Protein AF-A0AAI9T462-F1 (afdb_monomer_lite)

Foldseek 3Di:
DEDAACVVVVVVVVCCVVVVDVDYHYHHPDPLVVLLVVCCVPVVVVVVPDDDDDPVRLVVVLVPDDPPSNSNSVLVNCQVVPDVRDDDPDPDPPPCPPVVVVVVVVVD

Secondary structure (DSSP, 8-state):
-EESS-TT-HHHHHHHHTTS-S--EE--S-HHHHHHHHHHHHH-TTTT----SSHHHHHHHHHHS-STTHHHHHHHHHHHHSGGG---S---TTTGGGHHHHHHHTT-

Sequence (108 aa):
MINLFAGSAAIGLRLMFNDKVDEVILNDINSDLMTFWNDVKTNNIINKYPKFNSVEEAKNIYNSLPKFGKKGWETLFQNRLGWSGRENTTFSITRYELKYYDCLERVK

Radius of gyration: 15.94 Å; chains: 1; bounding box: 31×38×43 Å

Organism: NCBI:txid570509

pLDDT: mean 73.66, std 17.86, range [35.88, 97.38]

InterPro domains:
  IPR012327 D12 class N6 adenine-specific DNA methyltransferase [PF02086] (2-60)
  IPR029063 S-adenosyl-L-methionine-dependent methyltransferase superfamily [SSF53335] (4-87)

Structure (mmCIF, N/CA/C/O backbone):
data_AF-A0AAI9T462-F1
#
_entry.id   AF-A0AAI9T462-F1
#
loop_
_atom_site.group_PDB
_atom_site.id
_atom_site.type_symbol
_atom_site.label_atom_id
_atom_site.label_alt_id
_atom_site.label_comp_id
_atom_site.label_asym_id
_atom_site.label_entity_id
_atom_site.label_seq_id
_atom_site.pdbx_PDB_ins_code
_atom_site.Cartn_x
_atom_site.Cartn_y
_atom_site.Cartn_z
_atom_site.occupancy
_atom_site.B_iso_or_equiv
_atom_site.auth_seq_id
_atom_site.auth_comp_id
_atom_site.auth_asym_id
_atom_site.auth_atom_id
_atom_site.pdbx_PDB_model_num
ATOM 1 N N . MET A 1 1 ? 8.143 -3.848 -17.698 1.00 89.75 1 MET A N 1
ATOM 2 C CA . MET A 1 1 ? 8.595 -2.460 -17.411 1.00 89.75 1 MET A CA 1
ATOM 3 C C . MET A 1 1 ? 9.387 -2.446 -16.116 1.00 89.75 1 MET A C 1
ATOM 5 O O . MET A 1 1 ? 8.975 -3.112 -15.179 1.00 89.75 1 MET A O 1
ATOM 9 N N . ILE A 1 2 ? 10.466 -1.665 -16.040 1.00 91.38 2 ILE A N 1
ATOM 10 C CA . ILE A 1 2 ? 11.197 -1.408 -14.788 1.00 91.38 2 ILE A CA 1
ATOM 11 C C . ILE A 1 2 ? 10.910 0.033 -14.353 1.00 91.38 2 ILE A C 1
ATOM 13 O O . ILE A 1 2 ? 11.092 0.952 -15.150 1.00 91.38 2 ILE A O 1
ATOM 17 N N . ASN A 1 3 ? 10.453 0.234 -13.115 1.00 87.62 3 ASN A N 1
ATOM 18 C CA . ASN A 1 3 ? 10.253 1.555 -12.521 1.00 87.62 3 ASN A CA 1
ATOM 19 C C . ASN A 1 3 ? 11.173 1.724 -11.305 1.00 87.62 3 ASN A C 1
ATOM 21 O O . ASN A 1 3 ? 10.934 1.112 -10.268 1.00 87.62 3 ASN A O 1
ATOM 25 N N . LEU A 1 4 ? 12.228 2.530 -11.455 1.00 90.31 4 LEU A N 1
ATOM 26 C CA . LEU A 1 4 ? 13.276 2.723 -10.442 1.00 90.31 4 LEU A CA 1
ATOM 27 C C . LEU A 1 4 ? 12.892 3.698 -9.318 1.00 90.31 4 LEU A C 1
ATOM 29 O O . LEU A 1 4 ? 13.564 3.724 -8.291 1.00 90.31 4 LEU A O 1
ATOM 33 N N . PHE A 1 5 ? 11.836 4.484 -9.534 1.00 89.25 5 PHE A N 1
ATOM 34 C CA . PHE A 1 5 ? 11.290 5.457 -8.590 1.00 89.25 5 PHE A CA 1
ATOM 35 C C . PHE A 1 5 ? 9.779 5.255 -8.547 1.00 89.25 5 PHE A C 1
ATOM 37 O O . PHE A 1 5 ? 9.002 6.026 -9.118 1.00 89.25 5 PHE A O 1
ATOM 44 N N . ALA A 1 6 ? 9.377 4.121 -7.976 1.00 86.44 6 ALA A N 1
ATOM 45 C CA . ALA A 1 6 ? 8.010 3.647 -8.048 1.00 86.44 6 ALA A CA 1
ATOM 46 C C . ALA A 1 6 ? 7.015 4.662 -7.483 1.00 86.44 6 ALA A C 1
ATOM 48 O O . ALA A 1 6 ? 5.975 4.877 -8.112 1.00 86.44 6 ALA A O 1
ATOM 49 N N . GLY A 1 7 ? 7.311 5.282 -6.336 1.00 86.75 7 GLY A N 1
ATOM 50 C CA . GLY A 1 7 ? 6.347 6.107 -5.615 1.00 86.75 7 GLY A CA 1
ATOM 51 C C . GLY A 1 7 ? 4.999 5.381 -5.478 1.00 86.75 7 GLY A C 1
ATOM 52 O O . GLY A 1 7 ? 4.917 4.231 -5.045 1.00 86.75 7 GLY A O 1
ATOM 53 N N . SER A 1 8 ? 3.924 6.008 -5.959 1.00 83.44 8 SER A N 1
ATOM 54 C CA . SER A 1 8 ? 2.576 5.414 -5.988 1.00 83.44 8 SER A CA 1
ATOM 55 C C . SER A 1 8 ? 2.368 4.303 -7.031 1.00 83.44 8 SER A C 1
ATOM 57 O O . SER A 1 8 ? 1.259 3.792 -7.166 1.00 83.44 8 SER A O 1
ATOM 59 N N . ALA A 1 9 ? 3.397 3.950 -7.804 1.00 89.81 9 ALA A N 1
ATOM 60 C CA . ALA A 1 9 ? 3.384 2.990 -8.908 1.00 89.81 9 ALA A CA 1
ATOM 61 C C . ALA A 1 9 ? 2.362 3.290 -10.023 1.00 89.81 9 ALA A C 1
ATOM 63 O O . ALA A 1 9 ? 2.117 2.436 -10.877 1.00 89.81 9 ALA A O 1
ATOM 64 N N . ALA A 1 10 ? 1.799 4.505 -10.066 1.00 89.19 10 ALA A N 1
ATOM 65 C CA . ALA A 1 10 ? 0.671 4.856 -10.931 1.00 89.19 10 ALA A CA 1
ATOM 66 C C . ALA A 1 10 ? 0.907 4.522 -12.413 1.00 89.19 10 ALA A C 1
ATOM 68 O O . ALA A 1 10 ? 0.046 3.929 -13.061 1.00 89.19 10 ALA A O 1
ATOM 69 N N . ILE A 1 11 ? 2.085 4.856 -12.951 1.00 91.88 11 ILE A N 1
ATOM 70 C CA . ILE A 1 11 ? 2.417 4.567 -14.352 1.00 91.88 11 ILE A CA 1
ATOM 71 C C . ILE A 1 11 ? 2.557 3.063 -14.619 1.00 91.88 11 ILE A C 1
ATOM 73 O O . ILE A 1 11 ? 2.065 2.579 -15.636 1.00 91.88 11 ILE A O 1
ATOM 77 N N . GLY A 1 12 ? 3.170 2.322 -13.692 1.00 89.31 12 GLY A N 1
ATOM 78 C CA . GLY A 1 12 ? 3.346 0.877 -13.809 1.00 89.31 12 GLY A CA 1
ATOM 79 C C . GLY A 1 12 ? 2.000 0.160 -13.803 1.00 89.31 12 GLY A C 1
ATOM 80 O O . GLY A 1 12 ? 1.697 -0.589 -14.728 1.00 89.31 12 GLY A O 1
ATOM 81 N N . LEU A 1 13 ? 1.152 0.473 -12.821 1.00 89.56 13 LEU A N 1
ATOM 82 C CA . LEU A 1 13 ? -0.200 -0.079 -12.719 1.00 89.56 13 LEU A CA 1
ATOM 83 C C . LEU A 1 13 ? -1.060 0.285 -13.931 1.00 89.56 13 LEU A C 1
ATOM 85 O O . LEU A 1 13 ? -1.756 -0.572 -14.466 1.00 89.56 13 LEU A O 1
ATOM 89 N N . ARG A 1 14 ? -0.981 1.531 -14.417 1.00 91.44 14 ARG A N 1
ATOM 90 C CA . ARG A 1 14 ? -1.711 1.947 -15.621 1.00 91.44 14 ARG A CA 1
ATOM 91 C C . ARG A 1 14 ? -1.306 1.124 -16.839 1.00 91.44 14 ARG A C 1
ATOM 93 O O . ARG A 1 14 ? -2.178 0.746 -17.612 1.00 91.44 14 ARG A O 1
ATOM 100 N N . LEU A 1 15 ? -0.015 0.884 -17.050 1.00 92.00 15 LEU A N 1
ATOM 101 C CA . LEU A 1 15 ? 0.444 0.094 -18.193 1.00 92.00 15 LEU A CA 1
ATOM 102 C C . LEU A 1 15 ? 0.034 -1.374 -18.062 1.00 92.00 15 LEU A C 1
ATOM 104 O O . LEU A 1 15 ? -0.413 -1.954 -19.047 1.00 92.00 15 LEU A O 1
ATOM 108 N N . MET A 1 16 ? 0.130 -1.935 -16.855 1.00 90.38 16 MET A N 1
ATOM 109 C CA . MET A 1 16 ? -0.288 -3.307 -16.567 1.00 90.38 16 MET A CA 1
ATOM 110 C C . MET A 1 16 ? -1.791 -3.504 -16.814 1.00 90.38 16 MET A C 1
ATOM 112 O O . MET A 1 16 ? -2.169 -4.396 -17.555 1.00 90.38 16 MET A O 1
ATOM 116 N N . PHE A 1 17 ? -2.655 -2.634 -16.280 1.00 91.06 17 PHE A N 1
ATOM 117 C CA . PHE A 1 17 ? -4.115 -2.753 -16.438 1.00 91.06 17 PHE A CA 1
ATOM 118 C C . PHE A 1 17 ? -4.646 -2.421 -17.838 1.00 91.06 17 PHE A C 1
ATOM 120 O O . PHE A 1 17 ? -5.830 -2.606 -18.093 1.00 91.06 17 PHE A O 1
ATOM 127 N N . ASN A 1 18 ? -3.805 -1.894 -18.728 1.00 95.38 18 ASN A N 1
ATOM 128 C CA . ASN A 1 18 ? -4.156 -1.663 -20.131 1.00 95.38 18 ASN A CA 1
ATOM 129 C C . ASN A 1 18 ? -3.457 -2.660 -21.068 1.00 95.38 18 ASN A C 1
ATOM 131 O O . ASN A 1 18 ? -3.298 -2.354 -22.255 1.00 95.38 18 ASN A O 1
ATOM 135 N N . ASP A 1 19 ? -2.965 -3.779 -20.526 1.00 95.56 19 ASP A N 1
ATOM 136 C CA . ASP A 1 19 ? -2.277 -4.846 -21.260 1.00 95.5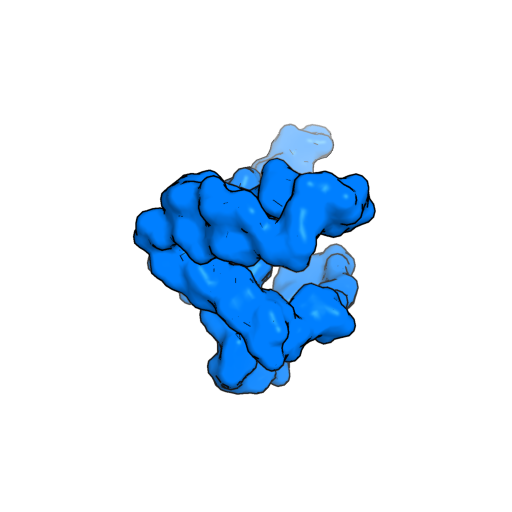6 19 ASP A CA 1
ATOM 137 C C . ASP A 1 19 ? -1.135 -4.317 -22.149 1.00 95.56 19 ASP A C 1
ATOM 139 O O . ASP A 1 19 ? -0.872 -4.805 -23.247 1.00 95.56 19 ASP A O 1
ATOM 143 N N . LYS A 1 20 ? -0.469 -3.239 -21.707 1.00 97.38 20 LYS A N 1
ATOM 144 C CA . LYS A 1 20 ? 0.677 -2.644 -22.418 1.00 97.38 20 LYS A CA 1
ATOM 145 C C . LYS A 1 20 ? 1.999 -3.280 -22.017 1.00 97.38 20 LYS A C 1
ATOM 147 O O . LYS A 1 20 ? 2.991 -3.080 -22.712 1.00 97.38 20 LYS A O 1
ATOM 152 N N . VAL A 1 21 ? 2.023 -3.976 -20.883 1.00 94.00 21 VAL A N 1
ATOM 153 C CA . VAL A 1 21 ? 3.180 -4.695 -20.346 1.00 94.00 21 VAL A CA 1
ATOM 154 C C . VAL A 1 21 ? 2.697 -5.938 -19.608 1.00 94.00 21 VAL A C 1
ATOM 156 O O . VAL A 1 21 ? 1.708 -5.863 -18.885 1.00 94.00 21 VAL A O 1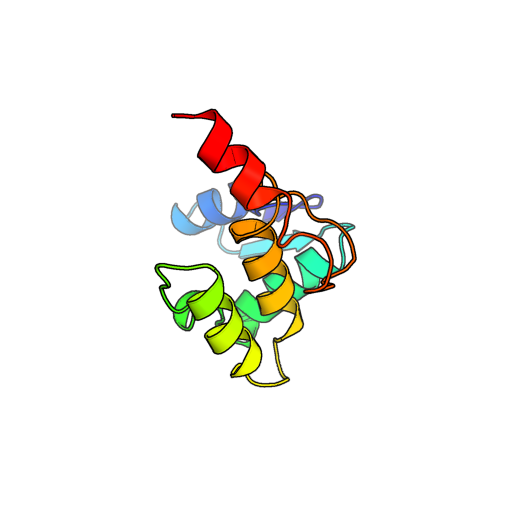
ATOM 159 N N . ASP A 1 22 ? 3.434 -7.039 -19.735 1.00 94.50 22 ASP A N 1
ATOM 160 C CA . ASP A 1 22 ? 3.105 -8.298 -19.047 1.00 94.50 22 ASP A CA 1
ATOM 161 C C . ASP A 1 22 ? 3.508 -8.273 -17.565 1.00 94.50 22 ASP A C 1
ATOM 163 O O . ASP A 1 22 ? 2.864 -8.870 -16.708 1.00 94.50 22 ASP A O 1
ATOM 167 N N . GLU A 1 23 ? 4.585 -7.548 -17.249 1.00 92.25 23 GLU A N 1
ATOM 168 C CA . GLU A 1 23 ? 5.133 -7.452 -15.899 1.00 92.25 23 GLU A CA 1
ATOM 169 C C . GLU A 1 23 ? 5.650 -6.039 -15.598 1.00 92.25 23 GLU A C 1
ATOM 171 O O . GLU A 1 23 ? 6.201 -5.334 -16.459 1.00 92.25 23 GLU A O 1
ATOM 176 N N . VAL A 1 24 ? 5.511 -5.632 -14.335 1.00 90.56 24 VAL A N 1
ATOM 177 C CA . VAL A 1 24 ? 6.109 -4.415 -13.781 1.00 90.56 24 VAL A CA 1
ATOM 178 C C . VAL A 1 24 ? 7.017 -4.788 -12.617 1.00 90.56 24 VAL A C 1
ATOM 180 O O . VAL A 1 24 ? 6.572 -5.369 -11.630 1.00 90.56 24 VAL A O 1
ATOM 183 N N . ILE A 1 25 ? 8.280 -4.386 -12.715 1.00 92.19 25 ILE A N 1
ATOM 184 C CA . ILE A 1 25 ? 9.265 -4.477 -11.641 1.00 92.19 25 ILE A CA 1
ATOM 185 C C . ILE A 1 25 ? 9.346 -3.098 -10.986 1.00 92.19 25 ILE A C 1
ATOM 187 O O . ILE A 1 25 ? 9.715 -2.117 -11.639 1.00 92.19 25 ILE A O 1
ATOM 191 N N . LEU A 1 26 ? 8.960 -3.021 -9.712 1.00 91.62 26 LEU A N 1
ATOM 192 C CA . LEU A 1 26 ? 8.992 -1.796 -8.915 1.00 91.62 26 LEU A CA 1
ATOM 193 C C . LEU A 1 26 ? 10.244 -1.766 -8.043 1.00 91.62 26 LEU A C 1
ATOM 195 O O . LEU A 1 26 ? 10.569 -2.753 -7.386 1.00 91.62 26 LEU A O 1
ATOM 199 N N . ASN A 1 27 ? 10.901 -0.615 -8.011 1.00 90.88 27 ASN A N 1
ATOM 200 C CA . ASN A 1 27 ? 11.958 -0.298 -7.071 1.00 90.88 27 ASN A CA 1
ATOM 201 C C . ASN A 1 27 ? 11.771 1.136 -6.565 1.00 90.88 27 ASN A C 1
ATOM 203 O O . ASN A 1 27 ? 11.250 1.996 -7.278 1.00 90.88 27 ASN A O 1
ATOM 207 N N . ASP A 1 28 ? 12.193 1.381 -5.334 1.00 91.81 28 ASP A N 1
ATOM 208 C CA . ASP A 1 28 ? 12.203 2.703 -4.726 1.00 91.81 28 ASP A CA 1
ATOM 209 C C . ASP A 1 28 ? 13.254 2.732 -3.613 1.00 91.81 28 ASP A C 1
ATOM 211 O O . ASP A 1 28 ? 13.548 1.705 -2.997 1.00 91.81 28 ASP A O 1
ATOM 215 N N . ILE A 1 29 ? 13.825 3.907 -3.349 1.00 90.56 29 ILE A N 1
ATOM 216 C CA . ILE A 1 29 ? 14.759 4.084 -2.233 1.00 90.56 29 ILE A CA 1
ATOM 217 C C . ILE A 1 29 ? 14.035 3.994 -0.884 1.00 90.56 29 ILE A C 1
ATOM 219 O O . ILE A 1 29 ? 14.647 3.649 0.128 1.00 90.56 29 ILE A O 1
ATOM 223 N N . ASN A 1 30 ? 12.731 4.287 -0.859 1.00 85.31 30 ASN A N 1
ATOM 224 C CA . ASN A 1 30 ? 11.924 4.171 0.342 1.00 85.31 30 ASN A CA 1
ATOM 225 C C . ASN A 1 30 ? 11.596 2.696 0.644 1.00 85.31 30 ASN A C 1
ATOM 227 O O . ASN A 1 30 ? 10.743 2.068 0.013 1.00 85.31 30 ASN A O 1
ATOM 231 N N . SER A 1 31 ? 12.254 2.151 1.666 1.00 85.38 31 SER A N 1
ATOM 232 C CA . SER A 1 31 ? 12.072 0.766 2.106 1.00 85.38 31 SER A CA 1
ATOM 233 C C . SER A 1 31 ? 10.698 0.488 2.728 1.00 85.38 31 SER A C 1
ATOM 235 O O . SER A 1 31 ? 10.214 -0.644 2.635 1.00 85.38 31 SER A O 1
ATOM 237 N N . ASP A 1 32 ? 10.033 1.486 3.315 1.00 82.75 32 ASP A N 1
ATOM 238 C CA . ASP A 1 32 ? 8.675 1.350 3.856 1.00 82.75 32 ASP A CA 1
ATOM 239 C C . ASP A 1 32 ? 7.662 1.218 2.717 1.00 82.75 32 ASP A C 1
ATOM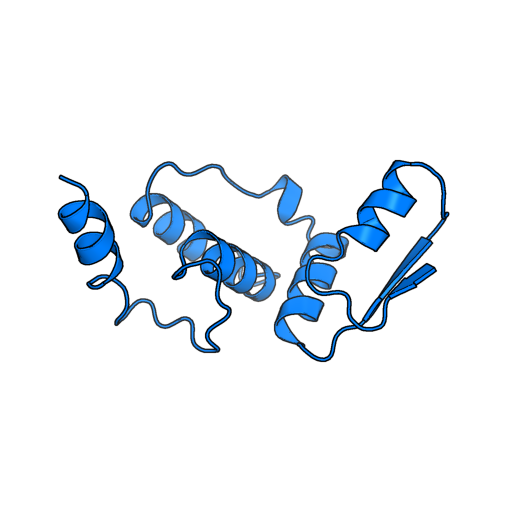 241 O O . ASP A 1 32 ? 6.815 0.324 2.734 1.00 82.75 32 ASP A O 1
ATOM 245 N N . LEU A 1 33 ? 7.816 2.036 1.674 1.00 84.12 33 LEU A N 1
ATOM 246 C CA . LEU A 1 33 ? 7.029 1.933 0.448 1.00 84.12 33 LEU A CA 1
ATOM 247 C C . LEU A 1 33 ? 7.254 0.587 -0.251 1.00 84.12 33 LEU A C 1
ATOM 249 O O . LEU A 1 33 ? 6.297 -0.055 -0.690 1.00 84.12 33 LEU A O 1
ATOM 253 N N . MET A 1 34 ? 8.502 0.116 -0.318 1.00 88.50 34 MET A N 1
ATOM 254 C CA . MET A 1 34 ? 8.772 -1.198 -0.896 1.00 88.50 34 MET A CA 1
ATOM 255 C C . MET A 1 34 ? 8.194 -2.341 -0.062 1.00 88.50 34 MET A C 1
ATOM 257 O O . MET A 1 34 ? 7.683 -3.309 -0.628 1.00 88.50 34 MET A O 1
ATOM 261 N N . THR A 1 35 ? 8.200 -2.212 1.266 1.00 87.12 35 THR A N 1
ATOM 262 C CA . THR A 1 35 ? 7.526 -3.160 2.164 1.00 87.12 35 THR A CA 1
ATOM 263 C C . THR A 1 35 ? 6.023 -3.176 1.900 1.00 87.12 35 THR A C 1
ATOM 265 O O . THR A 1 35 ? 5.451 -4.253 1.743 1.00 87.12 35 THR A O 1
ATOM 268 N N . PHE A 1 36 ? 5.396 -2.003 1.761 1.00 85.81 36 PHE A N 1
ATOM 269 C CA . PHE A 1 36 ? 3.984 -1.887 1.403 1.00 85.81 36 PHE A CA 1
ATOM 270 C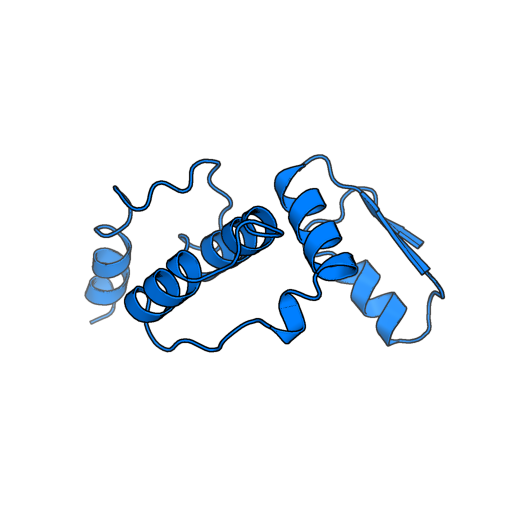 C . PHE A 1 36 ? 3.666 -2.617 0.095 1.00 85.81 36 PHE A C 1
ATOM 272 O O . PHE A 1 36 ? 2.771 -3.459 0.079 1.00 85.81 36 PHE A O 1
ATOM 279 N N . TRP A 1 37 ? 4.414 -2.371 -0.984 1.00 88.19 37 TRP A N 1
ATOM 280 C CA . TRP A 1 37 ? 4.179 -3.057 -2.260 1.00 88.19 37 TRP A CA 1
ATOM 281 C C . TRP A 1 37 ? 4.357 -4.576 -2.161 1.00 88.19 37 TRP A C 1
ATOM 283 O O . TRP A 1 37 ? 3.578 -5.330 -2.751 1.00 88.19 37 TRP A O 1
ATOM 293 N N . ASN A 1 38 ? 5.327 -5.041 -1.371 1.00 88.56 38 ASN A N 1
ATOM 294 C CA . ASN A 1 38 ? 5.505 -6.468 -1.119 1.00 88.56 38 ASN A CA 1
ATOM 295 C C . ASN A 1 38 ? 4.333 -7.062 -0.329 1.00 88.56 38 ASN A C 1
ATOM 297 O O . ASN A 1 38 ? 3.870 -8.155 -0.653 1.00 88.56 38 ASN A O 1
ATOM 301 N N . ASP A 1 39 ? 3.809 -6.346 0.664 1.00 85.75 39 ASP A N 1
ATOM 302 C CA . ASP A 1 39 ? 2.635 -6.760 1.435 1.00 85.75 39 ASP A CA 1
ATOM 303 C C . ASP A 1 39 ? 1.357 -6.762 0.583 1.00 85.75 39 ASP A C 1
ATOM 305 O O . ASP A 1 39 ? 0.534 -7.671 0.705 1.00 85.75 39 ASP A O 1
ATOM 309 N N . VAL A 1 40 ? 1.199 -5.808 -0.340 1.00 84.06 40 VAL A N 1
ATOM 310 C CA . VAL A 1 40 ? 0.128 -5.836 -1.350 1.00 84.06 40 VAL A CA 1
ATOM 311 C C . VAL A 1 40 ? 0.208 -7.116 -2.175 1.00 84.06 40 VAL A C 1
ATOM 313 O O . VAL A 1 40 ? -0.795 -7.818 -2.294 1.00 84.06 40 VAL A O 1
ATOM 316 N N . LYS A 1 41 ? 1.396 -7.454 -2.687 1.00 84.69 41 LYS A N 1
ATOM 317 C CA . LYS A 1 41 ? 1.610 -8.641 -3.524 1.00 84.69 41 LYS A CA 1
ATOM 318 C C . LYS A 1 41 ? 1.421 -9.958 -2.762 1.00 84.69 41 LYS A C 1
ATOM 320 O O . LYS A 1 41 ? 0.821 -10.884 -3.295 1.00 84.69 41 LYS A O 1
ATOM 325 N N . THR A 1 42 ? 1.952 -10.063 -1.546 1.00 85.06 42 THR A N 1
ATOM 326 C CA . THR A 1 42 ? 2.046 -11.336 -0.803 1.00 85.06 42 THR A CA 1
ATOM 327 C C . THR A 1 42 ? 0.876 -11.570 0.147 1.00 85.06 42 THR A C 1
ATOM 329 O O . THR A 1 42 ? 0.353 -12.678 0.226 1.00 85.06 42 THR A O 1
ATOM 332 N N . ASN A 1 43 ? 0.433 -10.526 0.851 1.00 77.81 43 ASN A N 1
ATOM 333 C CA . ASN A 1 43 ? -0.580 -10.613 1.906 1.00 77.81 43 ASN A CA 1
ATOM 334 C C . ASN A 1 43 ? -1.974 -10.169 1.435 1.00 77.81 43 ASN A C 1
ATOM 336 O O . ASN A 1 43 ? -2.964 -10.357 2.160 1.00 77.81 43 ASN A O 1
ATOM 340 N N . ASN A 1 44 ? -2.054 -9.626 0.215 1.00 76.50 44 ASN A N 1
ATOM 341 C CA . ASN A 1 44 ? -3.266 -9.134 -0.432 1.00 76.50 44 ASN A CA 1
ATOM 342 C C . ASN A 1 44 ? -4.010 -8.102 0.433 1.00 76.50 44 ASN A C 1
ATOM 344 O O . ASN A 1 44 ? -5.230 -8.166 0.612 1.00 76.50 44 ASN A O 1
ATOM 348 N N . ILE A 1 45 ? -3.250 -7.175 1.032 1.00 73.81 45 ILE A N 1
ATOM 349 C CA . ILE A 1 45 ? -3.775 -6.203 2.003 1.00 73.81 45 ILE A CA 1
ATOM 350 C C . ILE A 1 45 ? -4.857 -5.297 1.401 1.00 73.81 45 ILE A C 1
ATOM 352 O O . ILE A 1 45 ? -5.784 -4.924 2.107 1.00 73.81 45 ILE A O 1
ATOM 356 N N . ILE A 1 46 ? -4.812 -5.010 0.093 1.00 72.25 46 ILE A N 1
ATOM 357 C CA . ILE A 1 46 ? -5.824 -4.178 -0.582 1.00 72.25 46 ILE A CA 1
ATOM 358 C C . ILE A 1 46 ? -7.197 -4.855 -0.553 1.00 72.25 46 ILE A C 1
ATOM 360 O O . ILE A 1 46 ? -8.183 -4.216 -0.200 1.00 72.25 46 ILE A O 1
ATOM 364 N N . ASN A 1 47 ? -7.269 -6.157 -0.844 1.00 72.25 47 ASN A N 1
ATOM 365 C CA . ASN A 1 47 ? -8.538 -6.892 -0.819 1.00 72.25 47 ASN A CA 1
ATOM 366 C C . ASN A 1 47 ? -9.104 -7.050 0.595 1.00 72.25 47 ASN A C 1
ATOM 368 O O . ASN A 1 47 ? -10.292 -7.307 0.767 1.00 72.25 47 ASN A O 1
ATOM 372 N N . LYS A 1 48 ? -8.249 -6.907 1.608 1.00 70.81 48 LYS A N 1
ATOM 373 C CA . LYS A 1 48 ? -8.626 -6.945 3.020 1.00 70.81 48 LYS A CA 1
ATOM 374 C C . LYS A 1 48 ? -8.830 -5.549 3.598 1.00 70.81 48 LYS A C 1
ATOM 376 O O . LYS A 1 48 ? -9.120 -5.458 4.786 1.00 70.81 48 LYS A O 1
ATOM 381 N N . TYR A 1 49 ? -8.629 -4.483 2.813 1.00 73.44 49 TYR A N 1
ATOM 382 C CA . TYR A 1 49 ? -8.681 -3.111 3.305 1.00 73.44 49 TYR A CA 1
ATOM 383 C C . TYR A 1 49 ? -10.105 -2.782 3.751 1.00 73.44 49 TYR A C 1
ATOM 385 O O . TYR A 1 49 ? -11.009 -2.705 2.912 1.00 73.44 49 TYR A O 1
ATOM 393 N N . PRO A 1 50 ? -10.335 -2.600 5.058 1.00 71.62 50 PRO A N 1
ATOM 394 C CA . PRO A 1 50 ? -11.663 -2.306 5.550 1.00 71.62 50 PRO A CA 1
ATOM 395 C C . PRO A 1 50 ? -11.977 -0.833 5.302 1.00 71.62 50 PRO A C 1
ATOM 397 O O . PRO A 1 50 ? -11.134 0.050 5.476 1.00 71.62 50 PRO A O 1
ATOM 400 N N . LYS A 1 51 ? -13.218 -0.568 4.901 1.00 77.75 51 LYS A N 1
ATOM 401 C CA . LYS A 1 51 ? -13.742 0.797 4.882 1.00 77.75 51 LYS A CA 1
ATOM 402 C C . LYS A 1 51 ? -13.943 1.255 6.324 1.00 77.75 51 LYS A C 1
ATOM 404 O O . LYS A 1 51 ? -14.374 0.466 7.157 1.00 77.75 51 LYS A O 1
ATOM 409 N N . PHE A 1 52 ? -13.656 2.520 6.587 1.00 77.75 52 PHE A N 1
ATOM 410 C CA . PHE A 1 52 ? -13.905 3.170 7.868 1.00 77.75 52 PHE A CA 1
ATOM 411 C C . PHE A 1 52 ? -14.406 4.590 7.619 1.00 77.75 52 PHE A C 1
ATOM 413 O O . PHE A 1 52 ? -14.041 5.222 6.626 1.00 77.75 52 PHE A O 1
ATOM 420 N N . ASN A 1 53 ? -15.238 5.086 8.526 1.00 79.62 53 ASN A N 1
ATOM 421 C CA . ASN A 1 53 ? -15.872 6.399 8.448 1.00 79.62 53 ASN A CA 1
ATOM 422 C C . ASN A 1 53 ? -15.296 7.387 9.470 1.00 79.62 53 ASN A C 1
ATOM 424 O O . ASN A 1 53 ? -15.635 8.569 9.444 1.00 79.62 53 ASN A O 1
ATOM 428 N N . SER A 1 54 ? -14.427 6.925 10.372 1.00 76.06 54 SER A N 1
ATOM 429 C CA . SER A 1 54 ? -13.751 7.778 11.347 1.00 76.06 54 SER A CA 1
ATOM 430 C C . SER A 1 54 ? -12.306 7.345 11.599 1.00 76.06 54 SER A C 1
ATOM 432 O O . SER A 1 54 ? -11.915 6.199 11.369 1.00 76.06 54 SER A O 1
ATOM 434 N N . VAL A 1 55 ? -11.502 8.281 12.109 1.00 73.50 55 VAL A N 1
ATOM 435 C CA . VAL A 1 55 ? -10.120 8.020 12.544 1.00 73.50 55 VAL A CA 1
ATOM 436 C C . VAL A 1 55 ? -10.082 6.994 13.680 1.00 73.50 55 VAL A C 1
ATOM 438 O O . VAL A 1 55 ? -9.155 6.194 13.769 1.00 73.50 55 VAL A O 1
ATOM 441 N N . GLU A 1 56 ? -11.075 7.011 14.563 1.00 78.69 56 GLU A N 1
ATOM 442 C CA . GLU A 1 56 ? -11.143 6.098 15.703 1.00 78.69 56 GLU A CA 1
ATOM 443 C C . GLU A 1 56 ? -11.467 4.666 15.270 1.00 78.69 56 GLU A C 1
ATOM 445 O O . GLU A 1 56 ? -10.802 3.721 15.694 1.00 78.69 56 GLU A O 1
ATOM 450 N N . GLU A 1 57 ? -12.398 4.507 14.329 1.00 78.19 57 GLU A N 1
ATOM 451 C CA . GLU A 1 57 ? -12.682 3.221 13.692 1.00 78.19 57 GLU A CA 1
ATOM 452 C C . GLU A 1 57 ? -11.440 2.673 12.977 1.00 78.19 57 GLU A C 1
ATOM 454 O O . GLU A 1 57 ? -11.065 1.515 13.165 1.00 78.19 57 GLU A O 1
ATOM 459 N N . ALA A 1 58 ? -10.731 3.531 12.241 1.00 76.88 58 ALA A N 1
ATOM 460 C CA . ALA A 1 58 ? -9.479 3.181 11.583 1.00 76.88 58 ALA A CA 1
ATOM 461 C C . ALA A 1 58 ? -8.396 2.692 12.565 1.00 76.88 58 ALA A C 1
ATOM 463 O O . ALA A 1 58 ? -7.696 1.720 12.279 1.00 76.88 58 ALA A O 1
ATOM 464 N N . LYS A 1 59 ? -8.271 3.323 13.742 1.00 76.44 59 LYS A N 1
ATOM 465 C CA . LYS A 1 59 ? -7.339 2.891 14.801 1.00 76.44 59 LYS A CA 1
ATOM 466 C C . LYS A 1 59 ? -7.719 1.540 15.391 1.00 76.44 59 LYS A C 1
ATOM 468 O O . LYS A 1 59 ? -6.844 0.699 15.582 1.00 76.44 59 LYS A O 1
ATOM 473 N N . ASN A 1 60 ? -9.002 1.323 15.671 1.00 81.50 60 ASN A N 1
ATOM 474 C CA . ASN A 1 60 ? -9.489 0.059 16.226 1.00 81.50 60 ASN A CA 1
ATOM 475 C C . ASN A 1 60 ? -9.224 -1.098 15.264 1.00 81.50 60 ASN A C 1
ATOM 477 O O . ASN A 1 60 ? -8.695 -2.135 15.663 1.00 81.50 60 ASN A O 1
ATOM 481 N N . ILE A 1 61 ? -9.500 -0.872 13.981 1.00 78.69 61 ILE A N 1
ATOM 482 C CA . ILE A 1 61 ? -9.146 -1.794 12.909 1.00 78.69 61 ILE A CA 1
ATOM 483 C C . ILE A 1 61 ? -7.643 -2.053 12.917 1.00 78.69 61 ILE A C 1
ATOM 485 O O . ILE A 1 61 ? -7.240 -3.208 13.010 1.00 78.69 61 ILE A O 1
ATOM 489 N N . TYR A 1 62 ? -6.814 -1.008 12.861 1.00 77.94 62 TYR A N 1
ATOM 490 C CA . TYR A 1 62 ? -5.362 -1.151 12.826 1.00 77.94 62 TYR A CA 1
ATOM 491 C C . TYR A 1 62 ? -4.822 -1.977 14.007 1.00 77.94 62 TYR A C 1
ATOM 493 O O . TYR A 1 62 ? -4.009 -2.881 13.814 1.00 77.94 62 TYR A O 1
ATOM 501 N N . ASN A 1 63 ? -5.323 -1.725 15.218 1.00 80.06 63 ASN A N 1
ATOM 502 C CA . ASN A 1 63 ? -4.944 -2.458 16.426 1.00 80.06 63 ASN A CA 1
ATOM 503 C C . ASN A 1 63 ? -5.375 -3.935 16.401 1.00 80.06 63 ASN A C 1
ATOM 505 O O . ASN A 1 63 ? -4.759 -4.757 17.078 1.00 80.06 63 ASN A O 1
ATOM 509 N N . SER A 1 64 ? -6.406 -4.275 15.623 1.00 78.44 64 SER A N 1
ATOM 510 C CA . SER A 1 64 ? -6.891 -5.649 15.440 1.00 78.44 64 SER A CA 1
ATOM 511 C C . SER A 1 64 ? -6.156 -6.433 14.344 1.00 78.44 64 SER A C 1
ATOM 513 O O . SER A 1 64 ? -6.352 -7.643 14.218 1.00 78.44 64 SER A O 1
ATOM 515 N N . LEU A 1 65 ? -5.315 -5.770 13.539 1.00 73.38 65 LEU A N 1
ATOM 516 C CA . LEU A 1 65 ? -4.641 -6.412 12.415 1.00 73.38 65 LEU A CA 1
ATOM 517 C C . LEU A 1 65 ? -3.573 -7.414 12.883 1.00 73.38 65 LEU A C 1
ATOM 519 O O . LEU A 1 65 ? -2.872 -7.184 13.875 1.00 73.38 65 LEU A O 1
ATOM 523 N N . PRO A 1 66 ? -3.396 -8.524 12.146 1.00 71.38 66 PRO A N 1
ATOM 524 C CA . PRO A 1 66 ? -2.351 -9.488 12.446 1.00 71.38 66 PRO A CA 1
ATOM 525 C C . PRO A 1 66 ? -0.949 -8.862 12.348 1.00 71.38 66 PRO A C 1
ATOM 527 O O . PRO A 1 66 ? -0.712 -7.918 11.597 1.00 71.38 66 PRO A O 1
ATOM 530 N N . LYS A 1 67 ? 0.017 -9.423 13.091 1.00 68.50 67 LYS A N 1
ATOM 531 C CA . LYS A 1 67 ? 1.415 -8.942 13.104 1.00 68.50 67 LYS A CA 1
ATOM 532 C C . LYS A 1 67 ? 2.093 -8.994 11.727 1.00 68.50 67 LYS A C 1
ATOM 534 O O . LYS A 1 67 ? 2.976 -8.183 11.462 1.00 68.50 67 LYS A O 1
ATOM 539 N N . PHE A 1 68 ? 1.718 -9.940 10.868 1.00 64.12 68 PHE A N 1
ATOM 540 C CA . PHE A 1 68 ? 2.247 -10.059 9.505 1.00 64.12 68 PHE A CA 1
ATOM 541 C C . PHE A 1 68 ? 1.602 -9.020 8.582 1.00 64.12 68 PHE A C 1
ATOM 543 O O . PHE A 1 68 ? 0.395 -8.795 8.635 1.00 64.12 68 PHE A O 1
ATOM 550 N N . GLY A 1 69 ? 2.415 -8.371 7.748 1.00 67.38 69 GLY A N 1
ATOM 551 C CA . GLY A 1 69 ? 1.979 -7.273 6.882 1.00 67.38 69 GLY A CA 1
ATOM 552 C C . GLY A 1 69 ? 1.621 -5.980 7.622 1.00 67.38 69 GLY A C 1
ATOM 553 O O . GLY A 1 69 ? 1.144 -5.025 7.011 1.00 67.38 69 GLY A O 1
ATOM 554 N N . LYS A 1 70 ? 1.844 -5.927 8.946 1.00 73.38 70 LYS A N 1
ATOM 555 C CA . LYS A 1 70 ? 1.525 -4.772 9.795 1.00 73.38 70 LYS A CA 1
ATOM 556 C C . LYS A 1 70 ? 2.181 -3.491 9.283 1.00 73.38 70 LYS A C 1
ATOM 558 O O . LYS A 1 70 ? 1.549 -2.445 9.321 1.00 73.38 70 LYS A O 1
ATOM 563 N N . LYS A 1 71 ? 3.397 -3.582 8.743 1.00 76.25 71 LYS A N 1
ATOM 564 C CA . LYS A 1 71 ? 4.119 -2.427 8.208 1.00 76.25 71 LYS A CA 1
ATOM 565 C C . LYS A 1 71 ? 3.480 -1.871 6.929 1.00 76.25 71 LYS A C 1
ATOM 567 O O . LYS A 1 71 ? 3.286 -0.666 6.844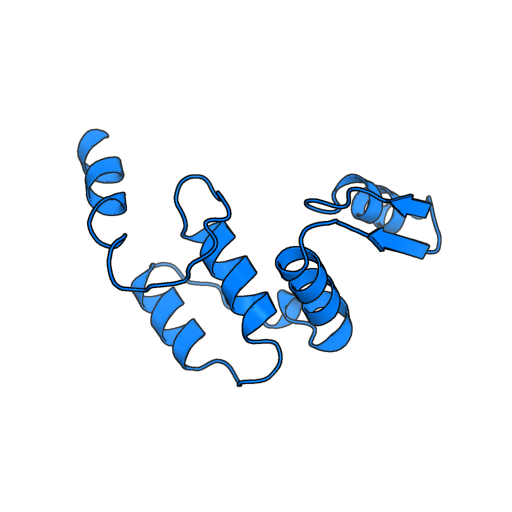 1.00 76.25 71 LYS A O 1
ATOM 572 N N . GLY A 1 72 ? 3.044 -2.716 5.990 1.00 77.06 72 GLY A N 1
ATOM 573 C CA . GLY A 1 72 ? 2.244 -2.257 4.851 1.00 77.06 72 GLY A CA 1
ATOM 574 C C . GLY A 1 72 ? 0.935 -1.584 5.281 1.00 77.06 72 GLY A C 1
ATOM 575 O O . GLY A 1 72 ? 0.561 -0.540 4.745 1.00 77.06 72 GLY A O 1
ATOM 576 N N . TRP A 1 73 ? 0.268 -2.117 6.307 1.00 77.50 73 TRP A N 1
ATOM 577 C CA . TRP A 1 73 ? -0.892 -1.451 6.902 1.00 77.50 73 TRP A CA 1
ATOM 578 C C . TRP A 1 73 ? -0.531 -0.093 7.517 1.00 77.50 73 TRP A C 1
ATOM 580 O O . TRP A 1 73 ? -1.208 0.888 7.226 1.00 77.50 73 TRP A O 1
ATOM 590 N N . GLU A 1 74 ? 0.546 0.004 8.299 1.00 79.75 74 GLU A N 1
ATOM 591 C CA . GLU A 1 74 ? 1.037 1.273 8.862 1.00 79.75 74 GLU A CA 1
ATOM 592 C C . GLU A 1 74 ? 1.257 2.324 7.776 1.00 79.75 74 GLU A C 1
ATOM 594 O O . GLU A 1 74 ? 0.730 3.430 7.893 1.00 79.75 74 GLU A O 1
ATOM 599 N N . THR A 1 75 ? 1.967 1.973 6.701 1.00 77.38 75 THR A N 1
ATOM 600 C CA . THR A 1 75 ? 2.209 2.865 5.560 1.00 77.38 75 THR A CA 1
ATOM 601 C C . THR A 1 75 ? 0.896 3.355 4.946 1.00 77.38 75 THR A C 1
ATOM 603 O O . THR A 1 75 ? 0.724 4.550 4.700 1.00 77.38 75 THR A O 1
ATOM 606 N N . LEU A 1 76 ? -0.076 2.459 4.755 1.00 79.00 76 LEU A N 1
ATOM 607 C CA . LEU A 1 76 ? -1.374 2.804 4.179 1.00 79.00 76 LEU A CA 1
ATOM 608 C C . LEU A 1 76 ? -2.196 3.735 5.085 1.00 79.00 76 LEU A C 1
ATOM 610 O O . LEU A 1 76 ? -2.735 4.739 4.612 1.00 79.00 76 LEU A O 1
ATOM 614 N N . PHE A 1 77 ? -2.289 3.428 6.382 1.00 78.44 77 PHE A N 1
ATOM 615 C CA . PHE A 1 77 ? -3.017 4.256 7.347 1.00 78.44 77 PHE A CA 1
ATOM 616 C C . PHE A 1 77 ? -2.346 5.622 7.536 1.00 78.44 77 PHE A C 1
ATOM 618 O O . PHE A 1 77 ? -3.048 6.630 7.571 1.00 78.44 77 PHE A O 1
ATOM 625 N N . GLN A 1 78 ? -1.011 5.692 7.576 1.00 74.62 78 GLN A N 1
ATOM 626 C CA . GLN A 1 78 ? -0.279 6.964 7.602 1.00 74.62 78 GLN A CA 1
ATOM 627 C C . GLN A 1 78 ? -0.573 7.813 6.370 1.00 74.62 78 GLN A C 1
ATOM 629 O O . GLN A 1 78 ? -0.857 9.000 6.498 1.00 74.62 78 GLN A O 1
ATOM 634 N N . ASN A 1 79 ? -0.552 7.214 5.180 1.00 77.06 79 ASN A N 1
ATOM 635 C CA . ASN A 1 79 ? -0.830 7.953 3.958 1.00 77.06 79 ASN A CA 1
ATOM 636 C C . ASN A 1 79 ? -2.283 8.465 3.902 1.00 77.06 79 ASN A C 1
ATOM 638 O O . ASN A 1 79 ? -2.531 9.550 3.385 1.00 77.06 79 ASN A O 1
ATOM 642 N N . ARG A 1 80 ? -3.254 7.712 4.435 1.00 74.62 80 ARG A N 1
ATOM 643 C CA . ARG A 1 80 ? -4.678 8.095 4.386 1.00 74.62 80 ARG A CA 1
ATOM 644 C C . ARG A 1 80 ? -5.121 9.036 5.501 1.00 74.62 80 ARG A C 1
ATOM 646 O O . ARG A 1 80 ? -5.982 9.874 5.260 1.00 74.62 80 ARG A O 1
ATOM 653 N N . LEU A 1 81 ? -4.566 8.888 6.700 1.00 73.19 81 LEU A N 1
ATOM 654 C CA . LEU A 1 81 ? -4.963 9.656 7.886 1.00 73.19 81 LEU A CA 1
ATOM 655 C C . LEU A 1 81 ? -3.961 10.755 8.252 1.00 73.19 81 LEU A C 1
ATOM 657 O O . LEU A 1 81 ? -4.274 11.647 9.039 1.00 73.19 81 LEU A O 1
ATOM 661 N N . GLY A 1 82 ? -2.743 10.682 7.718 1.00 66.69 82 GLY A N 1
ATOM 662 C CA . GLY A 1 82 ? -1.695 11.666 7.937 1.00 66.69 82 GLY A CA 1
ATOM 663 C C . GLY A 1 82 ? -1.966 12.982 7.214 1.00 66.69 82 GLY A C 1
ATOM 664 O O . GLY A 1 82 ? -2.767 13.080 6.282 1.00 66.69 82 GLY A O 1
ATOM 665 N N . TRP A 1 83 ? -1.264 14.027 7.644 1.00 64.56 83 TRP A N 1
ATOM 666 C CA . TRP A 1 83 ? -1.415 15.358 7.069 1.00 64.56 83 TRP A CA 1
ATOM 667 C C . TRP A 1 83 ? -0.995 15.374 5.593 1.00 64.56 83 TRP A C 1
ATOM 669 O O . TRP A 1 83 ? 0.172 15.149 5.263 1.00 64.56 83 TRP A O 1
ATOM 679 N N . SER A 1 84 ? -1.963 15.635 4.710 1.00 69.94 84 SER A N 1
ATOM 680 C CA . SER A 1 84 ? -1.786 15.696 3.252 1.00 69.94 84 SER A CA 1
ATOM 681 C C . SER A 1 84 ? -1.118 14.454 2.641 1.00 69.94 84 SER A C 1
ATOM 683 O O . SER A 1 84 ? -0.438 14.566 1.623 1.00 69.94 84 SER A O 1
ATOM 685 N N . GLY A 1 85 ? -1.257 13.286 3.278 1.00 65.06 85 GLY A N 1
ATOM 686 C CA . GLY A 1 85 ? -0.623 12.040 2.836 1.00 65.06 85 GLY A CA 1
ATOM 687 C C . GLY A 1 85 ? 0.906 12.055 2.840 1.00 65.06 85 GLY A C 1
ATOM 688 O O . GLY A 1 85 ? 1.524 11.251 2.143 1.00 65.06 85 GLY A O 1
ATOM 689 N N . ARG A 1 86 ? 1.527 12.961 3.609 1.00 65.62 86 ARG A N 1
ATOM 690 C CA . ARG A 1 86 ? 2.981 12.983 3.791 1.00 65.62 86 ARG A CA 1
ATOM 691 C C . ARG A 1 86 ? 3.432 11.802 4.641 1.00 65.62 86 ARG A C 1
ATOM 693 O O . ARG A 1 86 ? 2.936 11.600 5.748 1.00 65.62 86 ARG A O 1
ATOM 700 N N . GLU A 1 87 ? 4.424 11.082 4.140 1.00 62.72 87 GLU A N 1
ATOM 701 C CA . GLU A 1 87 ? 5.144 10.057 4.888 1.00 62.72 87 GLU A CA 1
ATOM 702 C C . GLU A 1 87 ? 6.044 10.751 5.922 1.00 62.72 87 GLU A C 1
ATOM 704 O O . GLU A 1 87 ? 7.063 11.344 5.578 1.00 62.72 87 GLU A O 1
ATOM 709 N N . ASN A 1 88 ? 5.645 10.734 7.195 1.00 56.22 88 ASN A N 1
ATOM 710 C CA . ASN A 1 88 ? 6.522 11.097 8.307 1.00 56.22 88 ASN A CA 1
ATOM 711 C C . ASN A 1 88 ? 6.944 9.799 8.996 1.00 56.22 88 ASN A C 1
ATOM 713 O O . ASN A 1 88 ? 6.096 9.009 9.397 1.00 56.22 88 ASN A O 1
ATOM 717 N N . THR A 1 89 ? 8.250 9.603 9.158 1.00 45.94 89 THR A N 1
ATOM 718 C CA . THR A 1 89 ? 8.937 8.358 9.556 1.00 45.94 89 THR A CA 1
ATOM 719 C C . THR A 1 89 ? 8.650 7.832 10.973 1.00 45.94 89 THR A C 1
ATOM 721 O O . THR A 1 89 ? 9.364 6.959 11.460 1.00 45.94 89 THR A O 1
ATOM 724 N N . THR A 1 90 ? 7.587 8.285 11.643 1.00 43.97 90 THR A N 1
ATOM 725 C CA . THR A 1 90 ? 7.226 7.790 12.976 1.00 43.97 90 THR A CA 1
ATOM 726 C C . THR A 1 90 ? 5.713 7.671 13.129 1.00 43.97 90 THR A C 1
ATOM 728 O O . THR A 1 90 ? 5.013 8.669 13.310 1.00 43.97 90 THR A O 1
ATOM 731 N N . PHE A 1 91 ? 5.202 6.435 13.142 1.00 46.12 91 PHE A N 1
ATOM 732 C CA . PHE A 1 91 ? 3.850 6.138 13.618 1.00 46.12 91 PHE A CA 1
ATOM 733 C C . PHE A 1 91 ? 3.822 6.214 15.147 1.00 46.12 91 PHE A C 1
ATOM 735 O O . PHE A 1 91 ? 3.885 5.206 15.846 1.00 46.12 91 PHE A O 1
ATOM 742 N N . SER A 1 92 ? 3.761 7.425 15.688 1.00 44.25 92 SER A N 1
ATOM 743 C CA . SER A 1 92 ? 3.335 7.627 17.065 1.00 44.25 92 SER A CA 1
ATOM 744 C C . SER A 1 92 ? 1.879 8.092 17.052 1.00 44.25 92 SER A C 1
ATOM 746 O O . SER A 1 92 ? 1.570 9.225 16.680 1.00 44.25 92 SER A O 1
ATOM 748 N N . ILE A 1 93 ? 0.956 7.228 17.495 1.00 47.12 93 ILE A N 1
ATOM 749 C CA . ILE A 1 93 ? -0.418 7.629 17.863 1.00 47.12 93 ILE A CA 1
ATOM 750 C C . ILE A 1 93 ? -0.372 8.450 19.172 1.00 47.12 93 ILE A C 1
ATOM 752 O O . ILE A 1 93 ? -1.085 8.166 20.122 1.00 47.12 93 ILE A O 1
ATOM 756 N N . THR A 1 94 ? 0.528 9.430 19.289 1.00 41.09 94 THR A N 1
ATOM 757 C CA . THR A 1 94 ? 0.689 10.221 20.522 1.00 41.09 94 THR A CA 1
ATOM 758 C C . THR A 1 94 ? 1.053 11.690 20.299 1.00 41.09 94 THR A C 1
ATOM 760 O O . THR A 1 94 ? 1.409 12.374 21.255 1.00 41.09 94 THR A O 1
ATOM 763 N N . ARG A 1 95 ? 0.917 12.264 19.091 1.00 39.25 95 ARG A N 1
ATOM 764 C CA . ARG A 1 95 ? 1.015 13.742 18.979 1.00 39.25 95 ARG A CA 1
ATOM 765 C C . ARG A 1 95 ? 0.221 14.441 17.879 1.00 39.25 95 ARG A C 1
ATOM 767 O O . ARG A 1 95 ? 0.046 15.653 17.958 1.00 39.25 95 ARG A O 1
ATOM 774 N N . TYR A 1 96 ? -0.295 13.722 16.883 1.00 37.19 96 TYR A N 1
ATOM 775 C CA . TYR A 1 96 ? -1.040 14.341 15.775 1.00 37.19 96 TYR A CA 1
ATOM 776 C C . TYR A 1 96 ? -2.560 14.395 15.966 1.00 37.19 96 TYR A C 1
ATOM 778 O O . TYR A 1 96 ? -3.240 15.022 15.154 1.00 37.19 96 TYR A O 1
ATOM 786 N N . GLU A 1 97 ? -3.086 13.844 17.065 1.00 44.88 97 GLU A N 1
ATOM 787 C CA . GLU A 1 97 ? -4.512 13.939 17.413 1.00 44.88 97 GLU A CA 1
ATOM 788 C C . GLU A 1 97 ? -5.008 15.385 17.583 1.00 44.88 97 GLU A C 1
ATOM 790 O O . GLU A 1 97 ? -6.202 15.618 17.461 1.00 44.88 97 GLU A O 1
ATOM 795 N N . LEU A 1 98 ? -4.122 16.371 17.772 1.00 40.44 98 LEU A N 1
ATOM 796 C CA . LEU A 1 98 ? -4.523 17.763 18.019 1.00 40.44 98 LEU A CA 1
ATOM 797 C C . LEU A 1 98 ? -4.438 18.704 16.807 1.00 40.44 98 LEU A C 1
ATOM 799 O O . LEU A 1 98 ? -5.009 19.784 16.864 1.00 40.44 98 LEU A O 1
ATOM 803 N N . LYS A 1 99 ? -3.779 18.340 15.693 1.00 36.69 99 LYS A N 1
ATOM 804 C CA . LYS A 1 99 ? -3.691 19.248 14.523 1.00 36.69 99 LYS A CA 1
ATOM 805 C C . LYS A 1 99 ? -4.740 19.000 13.444 1.00 36.69 99 LYS A C 1
ATOM 807 O O . LYS A 1 99 ? -5.042 19.920 12.695 1.00 36.69 99 LYS A O 1
ATOM 812 N N . TYR A 1 100 ? -5.297 17.793 13.344 1.00 40.47 100 TYR A N 1
ATOM 813 C CA . TYR A 1 100 ? -6.306 17.489 12.321 1.00 40.47 100 TYR A CA 1
ATOM 814 C C . TYR A 1 100 ? -7.669 18.125 12.651 1.00 40.47 100 TYR A C 1
ATOM 816 O O . TYR A 1 100 ? -8.345 18.618 11.750 1.00 40.47 100 TYR A O 1
ATOM 824 N N . TYR A 1 101 ? -8.023 18.214 13.941 1.00 37.91 101 TYR A N 1
ATOM 825 C CA . TYR A 1 101 ? -9.205 18.958 14.399 1.00 37.91 101 TYR A CA 1
ATOM 826 C C . TYR A 1 101 ? -9.079 20.468 14.130 1.00 37.91 101 TYR A C 1
ATOM 828 O O . TYR A 1 101 ? -10.005 21.060 13.582 1.00 37.91 101 TYR A O 1
ATOM 836 N N . ASP A 1 102 ? -7.898 21.057 14.347 1.00 36.19 102 ASP A N 1
ATOM 837 C CA . ASP A 1 102 ? -7.611 22.469 14.032 1.00 36.19 102 ASP A CA 1
ATOM 838 C C . ASP A 1 102 ? -7.797 22.822 12.541 1.00 36.19 102 ASP A C 1
ATOM 840 O O . ASP A 1 102 ? -8.063 23.973 12.194 1.00 36.19 102 ASP A O 1
ATOM 844 N N . CYS A 1 103 ? -7.637 21.852 11.634 1.00 35.88 103 CYS A N 1
ATOM 845 C CA . CYS A 1 103 ? -7.784 22.073 10.193 1.00 35.88 103 CYS A CA 1
ATOM 846 C C . CYS A 1 103 ? -9.251 22.047 9.746 1.00 35.88 103 CYS A C 1
ATOM 848 O O . CYS A 1 103 ? -9.607 22.767 8.819 1.00 35.88 103 CYS A O 1
ATOM 850 N N . LEU A 1 104 ? -10.089 21.226 10.387 1.00 37.62 104 LEU A N 1
ATOM 851 C CA . LEU A 1 104 ? -11.517 21.110 10.079 1.00 37.62 104 LEU A CA 1
ATOM 852 C C . LEU A 1 104 ? -12.350 22.200 10.770 1.00 37.62 104 LEU A C 1
ATOM 854 O O . LEU A 1 104 ? -13.357 22.629 10.215 1.00 37.62 104 LEU A O 1
ATOM 858 N N . GLU A 1 105 ? -11.922 22.701 11.933 1.00 38.22 105 GLU A N 1
ATOM 859 C CA . GLU A 1 105 ? -12.594 23.826 12.603 1.00 38.22 105 GLU A CA 1
ATOM 860 C C . GLU A 1 105 ? -12.322 25.188 11.948 1.00 38.22 105 GLU A C 1
ATOM 862 O O . GLU A 1 105 ? -13.139 26.095 12.074 1.00 38.22 105 GLU A O 1
ATOM 867 N N . ARG A 1 106 ? -11.235 25.336 11.179 1.00 39.06 106 ARG A N 1
ATOM 868 C CA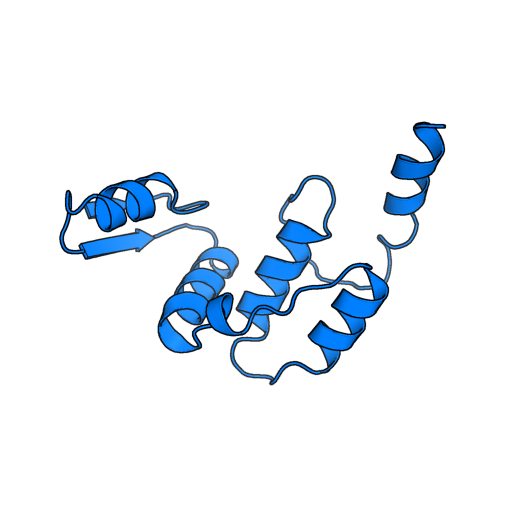 . ARG A 1 106 ? -10.928 26.567 10.420 1.00 39.06 106 ARG A CA 1
ATOM 869 C C . ARG A 1 106 ? -11.732 26.739 9.126 1.00 39.06 106 ARG A C 1
ATOM 871 O O . ARG A 1 106 ? -11.561 27.750 8.452 1.00 39.06 106 ARG A O 1
ATOM 878 N N . VAL A 1 107 ? -12.560 25.760 8.759 1.00 39.84 107 VAL A N 1
ATOM 879 C CA . VAL A 1 107 ? -13.403 25.782 7.546 1.00 39.84 107 VAL A CA 1
ATOM 880 C C . VAL A 1 107 ? -14.894 25.908 7.911 1.00 39.84 107 VAL A C 1
ATOM 882 O O . VAL A 1 107 ? -15.762 25.502 7.143 1.00 39.84 107 VAL A O 1
ATOM 885 N N . LYS A 1 108 ? -15.204 26.462 9.090 1.00 37.56 108 LYS A N 1
ATOM 886 C CA . LYS A 1 108 ? -16.555 26.914 9.452 1.00 37.56 108 LYS A CA 1
ATOM 887 C C . LYS A 1 108 ? -16.658 28.429 9.375 1.00 37.56 108 LYS A C 1
ATOM 889 O O . LYS A 1 108 ? -15.701 29.097 9.824 1.00 37.56 108 LYS A O 1
#